Protein AF-A0A9X8ZZE7-F1 (afdb_monomer_lite)

Radius of gyration: 11.62 Å; chains: 1; bounding box: 34×16×25 Å

pLDDT: mean 96.21, std 5.4, range [67.31, 98.81]

Secondary structure (DSSP, 8-state):
----PEEEE-TTS-HHHHHHHHHHHHHGGGG-STTS--EEEE-GGGHHHHHHHHHHHHHT--

InterPro domains:
  IPR015590 Aldehyde dehydrogenase domain [PF00171] (1-61)
  IPR016160 Aldehyde dehydrogenase, cysteine active site [PS00070] (27-38)
  IPR016161 Aldehyde/histidinol dehydrogenase [SSF53720] (1-61)
  IPR016163 Aldehyde dehydrogenase, C-terminal [G3DSA:3.40.309.10] (3-61)
  IPR051020 Aldehyde dehydrogenase-related metabolic enzymes [PTHR42991] (1-61)

Sequence (62 aa):
LGGKDPGIVREDADLQDAANHIVSGAFSYSGQRCTAIKRVLVHENVADELVSLLKAQVAELS

Structure (mmCIF, N/CA/C/O backbone):
data_AF-A0A9X8ZZE7-F1
#
_entry.id   AF-A0A9X8ZZE7-F1
#
loop_
_atom_site.group_PDB
_atom_site.id
_atom_site.type_symbol
_atom_site.label_atom_id
_atom_site.label_alt_id
_atom_site.label_comp_id
_atom_site.label_asym_id
_atom_site.label_entity_id
_atom_site.label_seq_id
_atom_site.pdbx_PDB_ins_code
_atom_site.Cartn_x
_atom_site.Cartn_y
_atom_site.Cartn_z
_atom_site.occupancy
_atom_site.B_iso_or_equiv
_atom_site.auth_seq_id
_atom_site.auth_comp_id
_atom_site.auth_asym_id
_atom_site.auth_atom_id
_atom_site.pdbx_PDB_model_num
ATOM 1 N N . LEU A 1 1 ? 21.770 1.926 -8.574 1.00 67.31 1 LEU A N 1
ATOM 2 C CA . LEU A 1 1 ? 20.592 2.663 -9.091 1.00 67.31 1 LEU A CA 1
ATOM 3 C C . LEU A 1 1 ? 19.412 2.313 -8.184 1.00 67.31 1 LEU A C 1
ATOM 5 O O . LEU A 1 1 ? 19.225 1.130 -7.932 1.00 67.31 1 LEU A O 1
ATOM 9 N N . GLY A 1 2 ? 18.727 3.297 -7.593 1.00 81.81 2 GLY A N 1
ATOM 10 C CA . GLY A 1 2 ? 17.586 3.078 -6.683 1.00 81.81 2 GLY A CA 1
ATOM 11 C C . GLY A 1 2 ? 16.238 3.269 -7.388 1.00 81.81 2 GLY A C 1
ATOM 12 O O . GLY A 1 2 ? 16.168 4.055 -8.332 1.00 81.81 2 GLY A O 1
ATOM 13 N N . GLY A 1 3 ? 15.198 2.555 -6.939 1.00 85.56 3 GLY A N 1
ATOM 14 C CA . GLY A 1 3 ? 13.819 2.648 -7.436 1.00 85.56 3 GLY A CA 1
ATOM 15 C C . GLY A 1 3 ? 12.917 3.522 -6.555 1.00 85.56 3 GLY A C 1
ATOM 16 O O . GLY A 1 3 ? 13.166 3.700 -5.358 1.00 85.56 3 GLY A O 1
ATOM 17 N N . LYS A 1 4 ? 11.862 4.092 -7.153 1.00 90.38 4 LYS A N 1
ATOM 18 C CA . LYS A 1 4 ? 10.762 4.771 -6.441 1.00 90.38 4 LYS A CA 1
ATOM 19 C C . LYS A 1 4 ? 9.438 4.111 -6.806 1.00 90.38 4 LYS A C 1
ATOM 21 O O . LYS A 1 4 ? 8.549 4.751 -7.379 1.00 90.38 4 LYS A O 1
ATOM 26 N N . ASP A 1 5 ? 9.378 2.822 -6.500 1.00 95.81 5 ASP A N 1
ATOM 27 C CA . ASP A 1 5 ? 8.405 1.901 -7.072 1.00 95.81 5 ASP A CA 1
ATOM 28 C C . ASP A 1 5 ? 6.980 2.205 -6.588 1.00 95.81 5 ASP A C 1
ATOM 30 O O . ASP A 1 5 ? 6.766 2.400 -5.380 1.00 95.81 5 ASP A O 1
ATOM 34 N N . PRO A 1 6 ? 6.011 2.312 -7.518 1.00 96.62 6 PRO A N 1
ATOM 35 C CA . PRO A 1 6 ? 4.613 2.528 -7.186 1.00 96.62 6 PRO A CA 1
ATOM 36 C C . PRO A 1 6 ? 3.856 1.204 -6.992 1.00 96.62 6 PRO A C 1
ATOM 38 O O . PRO A 1 6 ? 4.104 0.229 -7.695 1.00 96.62 6 PRO A O 1
ATOM 41 N N . GLY A 1 7 ? 2.867 1.209 -6.101 1.00 97.75 7 GLY A N 1
ATOM 42 C CA . GLY A 1 7 ? 1.721 0.296 -6.136 1.00 97.75 7 GLY A CA 1
ATOM 43 C C . GLY A 1 7 ? 0.491 1.036 -6.666 1.00 97.75 7 GLY A C 1
ATOM 44 O O . GLY A 1 7 ? 0.309 2.208 -6.341 1.00 97.75 7 GLY A O 1
ATOM 45 N N . ILE A 1 8 ? -0.334 0.386 -7.488 1.00 98.31 8 ILE A N 1
ATOM 46 C CA . ILE A 1 8 ? -1.582 0.963 -8.013 1.00 98.31 8 ILE A CA 1
ATOM 47 C C . ILE A 1 8 ? -2.747 0.079 -7.565 1.00 98.31 8 ILE A C 1
ATOM 49 O O . ILE A 1 8 ? -2.744 -1.115 -7.854 1.00 98.31 8 ILE A O 1
ATOM 53 N N . VAL A 1 9 ? -3.730 0.664 -6.882 1.00 98.62 9 VAL A N 1
ATOM 54 C CA . VAL A 1 9 ? -4.934 -0.022 -6.391 1.00 98.62 9 VAL A CA 1
ATOM 55 C C . VAL A 1 9 ? -6.150 0.570 -7.089 1.00 98.62 9 VAL A C 1
ATOM 57 O O . VAL A 1 9 ? -6.397 1.775 -7.015 1.00 98.62 9 VAL A O 1
ATOM 60 N N . ARG A 1 10 ? -6.895 -0.274 -7.804 1.00 98.44 10 ARG A N 1
ATOM 61 C CA . ARG A 1 10 ? -8.132 0.137 -8.471 1.00 98.44 10 ARG A CA 1
ATOM 62 C C . ARG A 1 10 ? -9.337 -0.014 -7.547 1.00 98.44 10 ARG A C 1
ATOM 64 O O . ARG A 1 10 ? -9.245 -0.655 -6.510 1.00 98.44 10 ARG A O 1
ATOM 71 N N . GLU A 1 11 ? -10.460 0.559 -7.963 1.00 98.31 11 GLU A N 1
ATOM 72 C CA . GLU A 1 11 ? -11.734 0.500 -7.239 1.00 98.31 11 GLU A CA 1
ATOM 73 C C . GLU A 1 11 ? -12.238 -0.929 -6.985 1.00 98.31 11 GLU A C 1
ATOM 75 O O . GLU A 1 11 ? -12.826 -1.192 -5.947 1.00 98.31 11 GLU A O 1
ATOM 80 N N . ASP A 1 12 ? -11.985 -1.859 -7.906 1.00 98.12 12 ASP A N 1
ATOM 81 C CA . ASP A 1 12 ? -12.422 -3.258 -7.838 1.00 98.12 12 ASP A CA 1
ATOM 82 C C . ASP A 1 12 ? -11.372 -4.204 -7.234 1.00 98.12 12 ASP A C 1
ATOM 84 O O . ASP A 1 12 ? -11.498 -5.424 -7.339 1.00 98.12 12 ASP A O 1
ATOM 88 N N . ALA A 1 13 ? -10.306 -3.659 -6.646 1.00 98.38 13 ALA A N 1
ATOM 89 C CA . ALA A 1 13 ? -9.276 -4.465 -6.011 1.00 98.38 13 ALA A CA 1
ATOM 90 C C . ALA A 1 13 ? -9.785 -5.096 -4.707 1.00 98.38 13 ALA A C 1
ATOM 92 O O . ALA A 1 13 ? -10.523 -4.476 -3.946 1.00 98.38 13 ALA A O 1
ATOM 93 N N . ASP A 1 14 ? -9.303 -6.301 -4.401 1.00 98.62 14 ASP A N 1
ATOM 94 C CA . ASP A 1 14 ? -9.395 -6.840 -3.045 1.00 98.62 14 ASP A CA 1
ATOM 95 C C . ASP A 1 14 ? -8.487 -6.008 -2.127 1.00 98.62 14 ASP A C 1
ATOM 97 O O . ASP A 1 14 ? -7.257 -6.073 -2.212 1.00 98.62 14 ASP A O 1
ATOM 101 N N . LEU A 1 15 ? -9.092 -5.175 -1.278 1.00 98.62 15 LEU A N 1
ATOM 102 C CA . LEU A 1 15 ? -8.355 -4.222 -0.451 1.00 98.62 15 LEU A CA 1
ATOM 103 C C . LEU A 1 15 ? -7.602 -4.889 0.700 1.00 98.62 15 LEU A C 1
ATOM 105 O O . LEU A 1 15 ? -6.571 -4.365 1.128 1.00 98.62 15 LEU A O 1
ATOM 109 N N . GLN A 1 16 ? -8.073 -6.040 1.183 1.00 98.44 16 GLN A N 1
ATOM 110 C CA . GLN A 1 16 ? -7.388 -6.771 2.243 1.00 98.44 16 GLN A CA 1
ATOM 111 C C . GLN A 1 16 ? -6.108 -7.407 1.699 1.00 98.44 16 GLN A C 1
ATOM 113 O O . GLN A 1 16 ? -5.044 -7.273 2.315 1.00 98.44 16 GLN A O 1
ATOM 118 N N . ASP A 1 17 ? -6.195 -8.045 0.530 1.00 98.56 17 ASP A N 1
ATOM 119 C CA . ASP A 1 17 ? -5.026 -8.589 -0.163 1.00 98.56 17 ASP A CA 1
ATOM 120 C C . ASP A 1 17 ? -4.057 -7.477 -0.593 1.00 98.56 17 ASP A C 1
ATOM 122 O O . ASP A 1 17 ? -2.848 -7.562 -0.349 1.00 98.56 17 ASP A O 1
ATOM 126 N N . ALA A 1 18 ? -4.583 -6.377 -1.144 1.00 98.62 18 ALA A N 1
ATOM 127 C CA . ALA A 1 18 ? -3.777 -5.220 -1.515 1.00 98.62 18 ALA A CA 1
ATOM 128 C C . ALA A 1 18 ? -3.020 -4.649 -0.308 1.00 98.62 18 ALA A C 1
ATOM 130 O O . ALA A 1 18 ? -1.817 -4.400 -0.408 1.00 98.62 18 ALA A O 1
ATOM 131 N N . ALA A 1 19 ? -3.683 -4.478 0.839 1.00 98.62 19 ALA A N 1
ATOM 132 C CA . ALA A 1 19 ? -3.045 -3.989 2.057 1.00 98.62 19 ALA A CA 1
ATOM 133 C C . ALA A 1 19 ? -1.917 -4.926 2.528 1.00 98.62 19 ALA A C 1
ATOM 135 O O . ALA A 1 19 ? -0.810 -4.444 2.780 1.00 98.62 19 ALA A O 1
ATOM 136 N N . ASN A 1 20 ? -2.146 -6.247 2.532 1.00 98.25 20 ASN A N 1
ATOM 137 C CA . ASN A 1 20 ? -1.128 -7.243 2.897 1.00 98.25 20 ASN A CA 1
ATOM 138 C C . ASN A 1 20 ? 0.128 -7.120 2.015 1.00 98.25 20 ASN A C 1
ATOM 140 O O . ASN A 1 20 ? 1.260 -7.043 2.511 1.00 98.25 20 ASN A O 1
ATOM 144 N N . HIS A 1 21 ? -0.065 -7.066 0.695 1.00 98.31 21 HIS A N 1
ATOM 145 C CA . HIS A 1 21 ? 1.029 -6.951 -0.266 1.00 98.31 21 HIS A CA 1
ATOM 146 C C . HIS A 1 21 ? 1.745 -5.600 -0.188 1.00 98.31 21 HIS A C 1
ATOM 148 O O . HIS A 1 21 ? 2.974 -5.552 -0.287 1.00 98.31 21 HIS A O 1
ATOM 154 N N . ILE A 1 22 ? 1.011 -4.507 0.032 1.00 98.62 22 ILE A N 1
ATOM 155 C CA . ILE A 1 22 ? 1.591 -3.173 0.208 1.00 98.62 22 ILE A CA 1
ATOM 156 C C . ILE A 1 22 ? 2.468 -3.132 1.458 1.00 98.62 22 ILE A C 1
ATOM 158 O O . ILE A 1 22 ? 3.615 -2.693 1.369 1.00 98.62 22 ILE A O 1
ATOM 162 N N . VAL A 1 23 ? 1.969 -3.597 2.606 1.00 98.31 23 VAL A N 1
ATOM 163 C CA . VAL A 1 23 ? 2.714 -3.555 3.873 1.00 98.31 23 VAL A CA 1
ATOM 164 C C . VAL A 1 23 ? 3.964 -4.422 3.782 1.00 98.31 23 VAL A C 1
ATOM 166 O O . VAL A 1 23 ? 5.066 -3.945 4.068 1.00 98.31 23 VAL A O 1
ATOM 169 N N . SER A 1 24 ? 3.831 -5.655 3.285 1.00 97.62 24 SER A N 1
ATOM 170 C CA . SER A 1 24 ? 4.983 -6.530 3.059 1.00 97.62 24 SER A CA 1
ATOM 171 C C . SER A 1 24 ? 5.993 -5.899 2.091 1.00 97.62 24 SER A C 1
ATOM 173 O O . SER A 1 24 ? 7.187 -5.824 2.398 1.00 97.62 24 SER A O 1
ATOM 175 N N . GLY A 1 25 ? 5.534 -5.383 0.948 1.00 97.56 25 GLY A N 1
ATOM 176 C CA . GLY A 1 25 ? 6.388 -4.781 -0.076 1.00 97.56 25 GLY A CA 1
ATOM 177 C C . GLY A 1 25 ? 7.057 -3.472 0.352 1.00 97.56 25 GLY A C 1
ATOM 178 O O . GLY A 1 25 ? 8.152 -3.165 -0.124 1.00 97.56 25 GLY A O 1
ATOM 179 N N . ALA A 1 26 ? 6.436 -2.703 1.245 1.00 97.88 26 ALA A N 1
ATOM 180 C CA . ALA A 1 26 ? 6.964 -1.431 1.731 1.00 97.88 26 ALA A CA 1
ATOM 181 C C . ALA A 1 26 ? 7.921 -1.596 2.920 1.00 97.88 26 ALA A C 1
ATOM 183 O O . ALA A 1 26 ? 8.955 -0.926 2.957 1.00 97.88 26 ALA A O 1
ATOM 184 N N . PHE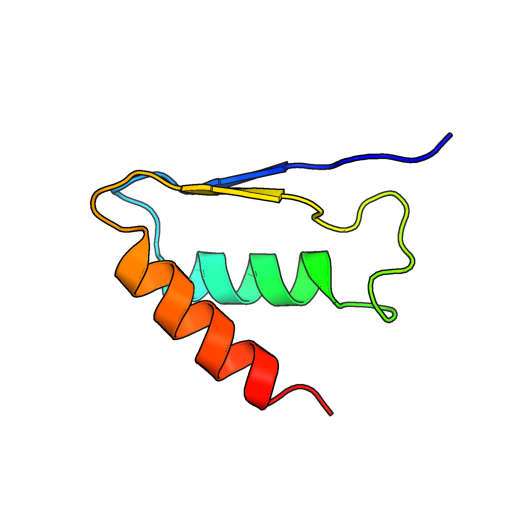 A 1 27 ? 7.600 -2.477 3.875 1.00 97.19 27 PHE A N 1
ATOM 185 C CA . PHE A 1 27 ? 8.273 -2.527 5.180 1.00 97.19 27 PHE A CA 1
ATOM 186 C C . PHE A 1 27 ? 9.195 -3.732 5.385 1.00 97.19 27 PHE A C 1
ATOM 188 O O . PHE A 1 27 ? 10.035 -3.691 6.287 1.00 97.19 27 PHE A O 1
ATOM 195 N N . SER A 1 28 ? 9.137 -4.769 4.538 1.00 95.25 28 SER A N 1
ATOM 196 C CA . SER A 1 28 ? 10.098 -5.883 4.612 1.00 95.25 28 SER A CA 1
ATOM 197 C C . SER A 1 28 ? 11.545 -5.382 4.560 1.00 95.25 28 SER A C 1
ATOM 199 O O . SER A 1 28 ? 11.877 -4.491 3.773 1.00 95.25 28 SER A O 1
ATOM 201 N N . TYR A 1 29 ? 12.422 -5.975 5.379 1.00 95.38 29 TYR A N 1
ATOM 202 C CA . TYR A 1 29 ? 13.814 -5.529 5.562 1.00 95.38 29 TYR A CA 1
ATOM 203 C C . TYR A 1 29 ? 13.914 -4.038 5.928 1.00 95.38 29 TYR A C 1
ATOM 205 O O . TYR A 1 29 ? 14.771 -3.310 5.420 1.00 95.38 29 TYR A O 1
ATOM 213 N N . SER A 1 30 ? 12.983 -3.566 6.762 1.00 94.88 30 SER A N 1
ATOM 214 C CA . SER A 1 30 ? 12.850 -2.160 7.165 1.00 94.88 30 SER A CA 1
ATOM 215 C C . SER A 1 30 ? 12.704 -1.201 5.972 1.00 94.88 30 SER A C 1
ATOM 217 O O . SER A 1 30 ? 13.160 -0.059 6.018 1.00 94.88 30 SER A O 1
ATOM 219 N N . GLY A 1 31 ? 12.141 -1.677 4.857 1.00 94.94 31 GLY A N 1
ATOM 220 C CA . GLY A 1 31 ? 11.996 -0.911 3.616 1.00 94.94 31 GLY A CA 1
ATOM 221 C C . GLY A 1 31 ? 13.313 -0.605 2.889 1.00 94.94 31 GLY A C 1
ATOM 222 O O . GLY A 1 31 ? 13.323 0.169 1.920 1.00 94.94 31 GLY A O 1
ATOM 223 N N . GLN A 1 32 ? 14.423 -1.227 3.307 1.00 95.94 32 GLN A N 1
ATOM 224 C CA . GLN A 1 32 ? 15.769 -1.049 2.747 1.00 95.94 32 GLN A CA 1
ATOM 225 C C . GLN A 1 32 ? 16.007 -1.947 1.530 1.00 95.94 32 GLN A C 1
ATOM 227 O O . GLN A 1 32 ? 17.056 -2.568 1.362 1.00 95.94 32 GLN A O 1
ATOM 232 N N . ARG A 1 33 ? 15.009 -2.015 0.651 1.00 94.12 33 ARG A N 1
ATOM 233 C CA . ARG A 1 33 ? 15.119 -2.666 -0.652 1.00 94.12 33 ARG A CA 1
ATOM 234 C C . ARG A 1 33 ? 14.985 -1.619 -1.742 1.00 94.12 33 ARG A C 1
ATOM 236 O O . ARG A 1 33 ? 14.144 -0.725 -1.655 1.00 94.12 33 ARG A O 1
ATOM 243 N N . CYS A 1 34 ? 15.791 -1.756 -2.792 1.00 95.00 34 CYS A N 1
ATOM 244 C CA . CYS A 1 34 ? 15.666 -0.926 -3.990 1.00 95.00 34 CYS A CA 1
ATOM 245 C C . CYS A 1 34 ? 14.303 -1.091 -4.676 1.00 95.00 34 CYS A C 1
ATOM 247 O O . CYS A 1 34 ? 13.909 -0.170 -5.375 1.00 95.00 34 CYS A O 1
ATOM 249 N N . THR A 1 35 ? 13.636 -2.226 -4.425 1.00 94.75 35 THR A N 1
ATOM 250 C CA . THR A 1 35 ? 12.309 -2.616 -4.918 1.00 94.75 35 THR A CA 1
ATOM 251 C C . THR A 1 35 ? 11.169 -2.326 -3.932 1.00 94.75 35 THR A C 1
ATOM 253 O O . THR A 1 35 ? 10.058 -2.817 -4.122 1.00 94.75 35 THR A O 1
ATOM 256 N N . ALA A 1 36 ? 11.451 -1.692 -2.787 1.00 97.44 36 ALA A N 1
ATOM 257 C CA . ALA A 1 36 ? 10.422 -1.470 -1.776 1.00 97.44 36 ALA A CA 1
ATOM 258 C C . ALA A 1 36 ? 9.397 -0.456 -2.287 1.00 97.44 36 ALA A C 1
ATOM 260 O O . ALA A 1 36 ? 9.782 0.594 -2.809 1.00 97.44 36 ALA A O 1
ATOM 261 N N . ILE A 1 37 ? 8.111 -0.734 -2.072 1.00 97.75 37 ILE A N 1
ATOM 262 C CA . ILE A 1 37 ? 7.029 0.176 -2.465 1.00 97.75 37 ILE A CA 1
ATOM 263 C C . ILE A 1 37 ? 7.232 1.513 -1.749 1.00 97.75 37 ILE A C 1
ATOM 265 O O . ILE A 1 37 ? 7.344 1.571 -0.524 1.00 97.75 37 ILE A O 1
ATOM 269 N N . LYS A 1 38 ? 7.306 2.600 -2.522 1.00 95.94 38 LYS A N 1
ATOM 270 C CA . LYS A 1 38 ? 7.523 3.958 -1.990 1.00 95.94 38 LYS A CA 1
ATOM 271 C C . LYS A 1 38 ? 6.277 4.8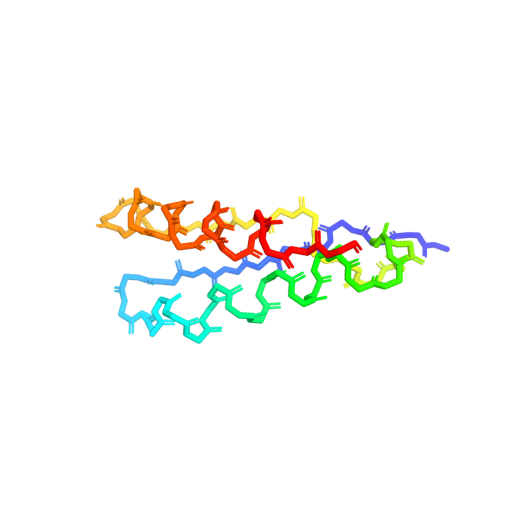25 -2.054 1.00 95.94 38 LYS A C 1
ATOM 273 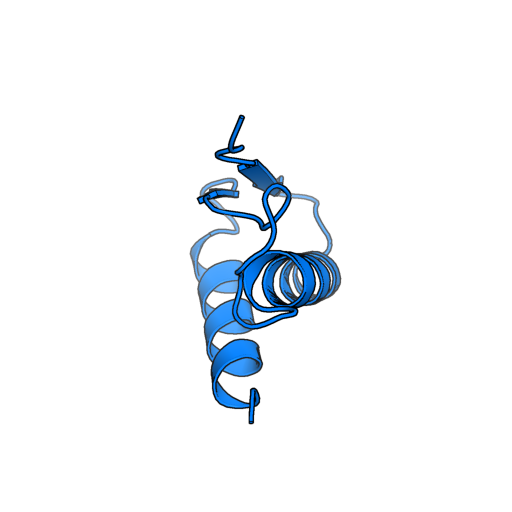O O . LYS A 1 38 ? 6.198 5.823 -1.342 1.00 95.94 38 LYS A O 1
ATOM 278 N N . ARG A 1 39 ? 5.351 4.507 -2.959 1.00 9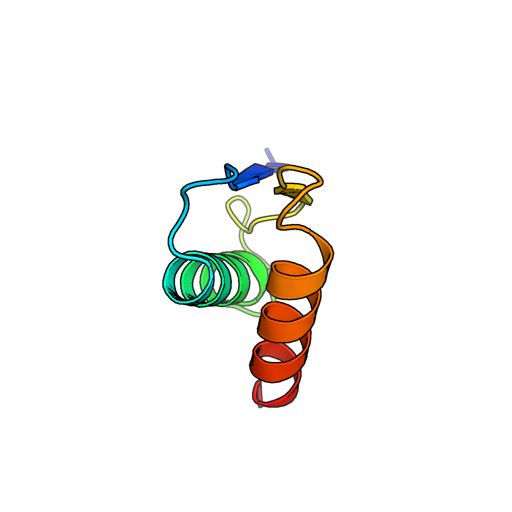6.88 39 ARG A N 1
ATOM 279 C CA . ARG A 1 39 ? 4.103 5.249 -3.169 1.00 96.88 39 ARG A CA 1
ATOM 280 C C . ARG A 1 39 ? 2.994 4.279 -3.536 1.00 96.88 39 ARG A C 1
ATOM 282 O O . ARG A 1 39 ? 3.224 3.384 -4.339 1.00 96.88 39 ARG A O 1
ATOM 289 N N . VAL A 1 40 ? 1.802 4.507 -3.004 1.00 98.31 40 VAL A N 1
ATOM 290 C CA . VAL A 1 40 ? 0.585 3.808 -3.419 1.00 98.31 40 VAL A CA 1
ATOM 291 C C . VAL A 1 40 ? -0.345 4.836 -4.049 1.00 98.31 40 VAL A C 1
ATOM 293 O O . VAL A 1 40 ? -0.621 5.868 -3.442 1.00 98.31 40 VAL A O 1
ATOM 296 N N . LEU A 1 41 ? -0.769 4.579 -5.282 1.00 98.44 41 LEU A N 1
ATOM 297 C CA . LEU A 1 41 ? -1.788 5.344 -5.993 1.00 98.44 41 LEU A CA 1
ATOM 298 C C . LEU A 1 41 ? -3.076 4.529 -5.938 1.00 98.44 41 LEU A C 1
ATOM 300 O O . LEU A 1 41 ? -3.111 3.407 -6.433 1.00 98.44 41 LEU A O 1
ATOM 304 N N . VAL A 1 42 ? -4.110 5.069 -5.312 1.00 98.62 42 VAL A N 1
ATOM 305 C CA . VAL A 1 42 ? -5.366 4.360 -5.061 1.00 98.62 42 VAL A CA 1
ATOM 306 C C . VAL A 1 42 ? -6.526 5.131 -5.676 1.00 98.62 42 VAL A C 1
ATOM 308 O O . VAL A 1 42 ? -6.503 6.363 -5.704 1.00 98.62 42 VAL A O 1
ATOM 311 N N . HIS A 1 43 ? -7.513 4.408 -6.199 1.00 98.75 43 HIS A N 1
ATOM 312 C CA . HIS A 1 43 ? -8.753 5.008 -6.675 1.00 98.75 43 HIS A CA 1
ATOM 313 C C . HIS A 1 43 ? -9.499 5.698 -5.522 1.00 98.75 43 HIS A C 1
ATOM 315 O O . HIS A 1 43 ? -9.596 5.147 -4.427 1.00 98.75 43 HIS A O 1
ATOM 321 N N . GLU A 1 44 ? -10.042 6.892 -5.766 1.00 98.56 44 GLU A N 1
ATOM 322 C CA . GLU A 1 44 ? -10.600 7.755 -4.714 1.00 98.56 44 GLU A CA 1
ATOM 323 C C . GLU A 1 44 ? -11.705 7.077 -3.889 1.00 98.56 44 GLU A C 1
ATOM 325 O O . GLU A 1 44 ? -11.691 7.171 -2.665 1.00 98.56 44 GLU A O 1
ATOM 330 N N . ASN A 1 45 ? -12.576 6.294 -4.535 1.00 98.62 45 ASN A N 1
ATOM 331 C CA . ASN A 1 45 ? -13.698 5.606 -3.881 1.00 98.62 45 ASN A CA 1
ATOM 332 C C . ASN A 1 45 ? -13.286 4.558 -2.833 1.00 98.62 45 ASN A C 1
ATOM 334 O O . ASN A 1 45 ? -14.101 4.201 -1.991 1.00 98.62 45 ASN A O 1
ATOM 338 N N . VAL A 1 46 ? -12.042 4.067 -2.872 1.00 98.62 46 VAL A N 1
ATOM 339 C CA . VAL A 1 46 ? -11.534 3.029 -1.950 1.00 98.62 46 VAL A CA 1
ATOM 340 C C . VAL A 1 46 ? -10.335 3.503 -1.121 1.00 98.62 46 VAL A C 1
ATOM 342 O O . VAL A 1 46 ? -9.717 2.722 -0.395 1.00 98.62 46 VAL A O 1
ATOM 345 N N . ALA A 1 47 ? -9.982 4.789 -1.213 1.00 98.62 47 ALA A N 1
ATOM 346 C CA . ALA A 1 47 ? -8.787 5.335 -0.580 1.00 98.62 47 ALA A CA 1
ATOM 347 C C . ALA A 1 47 ? -8.851 5.276 0.955 1.00 98.62 47 ALA A C 1
ATOM 349 O O . ALA A 1 47 ? -7.911 4.794 1.589 1.00 98.62 47 ALA A O 1
ATOM 350 N N . ASP A 1 48 ? -9.957 5.726 1.553 1.00 98.75 48 ASP A N 1
ATOM 351 C CA . ASP A 1 48 ? -10.108 5.787 3.014 1.00 98.75 48 ASP A CA 1
ATOM 352 C C . ASP A 1 48 ? -10.157 4.394 3.656 1.00 98.75 48 ASP A C 1
ATOM 354 O O . ASP A 1 48 ? -9.577 4.165 4.727 1.00 98.75 48 ASP A O 1
ATOM 358 N N . GLU A 1 49 ? -10.800 3.441 2.979 1.00 98.75 49 GLU A N 1
ATOM 359 C CA . GLU A 1 49 ? -10.853 2.046 3.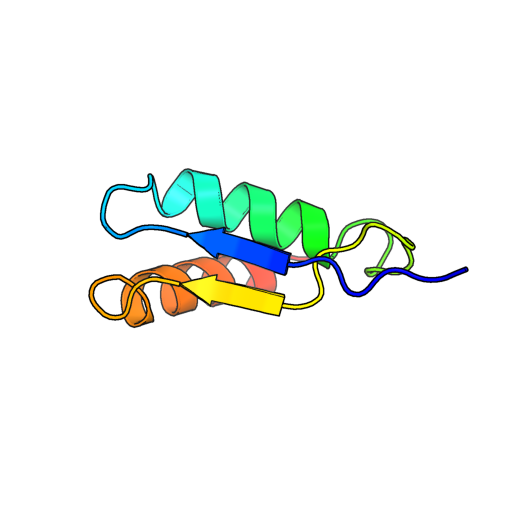411 1.00 98.75 49 GLU A CA 1
ATOM 360 C C . GLU A 1 49 ? -9.459 1.411 3.363 1.00 98.75 49 GLU A C 1
ATOM 362 O O . GLU A 1 49 ? -8.987 0.881 4.374 1.00 98.75 49 GLU A O 1
ATOM 367 N N . LEU A 1 50 ? -8.741 1.562 2.242 1.00 98.81 50 LEU A N 1
ATOM 368 C CA . LEU A 1 50 ? -7.372 1.064 2.118 1.00 98.81 50 LEU A CA 1
ATOM 369 C C . LEU A 1 50 ? -6.449 1.681 3.180 1.00 98.81 50 LEU A C 1
ATOM 371 O O . LEU A 1 50 ? -5.671 0.966 3.810 1.00 98.81 50 LEU A O 1
ATOM 375 N N . VAL A 1 51 ? -6.538 2.993 3.428 1.00 98.75 51 VAL A N 1
ATOM 376 C CA . VAL A 1 51 ? -5.743 3.669 4.470 1.00 98.75 51 VAL A CA 1
ATOM 377 C C . VAL A 1 51 ? -6.028 3.088 5.856 1.00 98.75 51 VAL A C 1
ATOM 379 O O . VAL A 1 51 ? -5.099 2.926 6.651 1.00 98.75 51 VAL A O 1
ATOM 382 N N . SER A 1 52 ? -7.285 2.762 6.154 1.00 98.75 52 SER A N 1
ATOM 383 C CA . SER A 1 52 ? -7.674 2.164 7.435 1.00 98.75 52 SER A CA 1
ATOM 384 C C . SER A 1 52 ? -7.068 0.769 7.613 1.00 98.75 52 SER A C 1
ATOM 386 O O . SER A 1 52 ? -6.476 0.493 8.659 1.00 98.75 52 SER A O 1
ATOM 388 N N . LEU A 1 53 ? -7.118 -0.068 6.571 1.00 98.75 53 LEU A N 1
ATOM 389 C CA . LEU A 1 53 ? -6.499 -1.399 6.567 1.00 98.75 53 LEU A CA 1
ATOM 390 C C . LEU A 1 53 ? -4.974 -1.326 6.718 1.00 98.75 53 LEU A C 1
ATOM 392 O O . LEU A 1 53 ? -4.400 -2.035 7.546 1.00 98.75 53 LEU A O 1
ATOM 396 N N . LEU A 1 54 ? -4.316 -0.430 5.975 1.00 98.62 54 LEU A N 1
ATOM 397 C CA . LEU A 1 54 ? -2.867 -0.227 6.066 1.00 98.62 54 LEU A CA 1
ATOM 398 C C . LEU A 1 54 ? -2.443 0.202 7.475 1.00 98.62 54 LEU A C 1
ATOM 400 O O . LEU A 1 54 ? -1.469 -0.327 8.003 1.00 98.62 54 LEU A O 1
ATOM 404 N N . LYS A 1 55 ? -3.170 1.137 8.103 1.00 98.50 55 LYS A N 1
ATOM 405 C CA . LYS A 1 55 ? -2.882 1.579 9.478 1.00 98.50 55 LYS A CA 1
ATOM 406 C C . LYS A 1 55 ? -2.973 0.430 10.475 1.00 98.50 55 LYS A C 1
ATOM 408 O O . LYS A 1 55 ? -2.072 0.291 11.297 1.00 98.50 55 LYS A O 1
ATOM 413 N N . ALA A 1 56 ? -4.037 -0.368 10.391 1.00 98.38 56 ALA A N 1
ATOM 414 C CA . ALA A 1 56 ? -4.224 -1.516 11.270 1.00 98.38 56 ALA A CA 1
ATOM 415 C C . ALA A 1 56 ? -3.066 -2.513 11.124 1.00 98.38 56 ALA A C 1
ATOM 417 O O . ALA A 1 56 ? -2.458 -2.889 12.115 1.00 98.38 56 ALA A O 1
ATOM 418 N N . GLN A 1 57 ? -2.691 -2.869 9.894 1.00 97.81 57 GLN A N 1
ATOM 419 C CA . GLN A 1 57 ? -1.599 -3.817 9.661 1.00 97.81 57 GLN A CA 1
ATOM 420 C C . GLN A 1 57 ? -0.225 -3.286 10.079 1.00 97.81 57 GLN A C 1
ATOM 422 O O . GLN A 1 57 ? 0.580 -4.032 10.628 1.00 97.81 57 GLN A O 1
ATOM 427 N N . VAL A 1 58 ? 0.060 -2.005 9.828 1.00 97.81 58 VAL A N 1
ATOM 428 C CA . VAL A 1 58 ? 1.336 -1.392 10.226 1.00 97.81 58 VAL A CA 1
ATOM 429 C C . VAL A 1 58 ? 1.479 -1.341 11.748 1.00 97.81 58 VAL A C 1
ATOM 431 O O . VAL A 1 58 ? 2.590 -1.502 12.242 1.00 97.81 58 VAL A O 1
ATOM 434 N N . ALA A 1 59 ? 0.384 -1.150 12.491 1.00 97.44 59 ALA A N 1
ATOM 435 C CA . ALA A 1 59 ? 0.407 -1.146 13.955 1.00 97.44 59 ALA A CA 1
ATOM 436 C C . ALA A 1 59 ? 0.813 -2.502 14.564 1.00 97.44 59 ALA A C 1
ATOM 438 O O . ALA A 1 59 ? 1.344 -2.528 15.671 1.00 97.44 59 ALA A O 1
ATOM 439 N N . GLU A 1 60 ? 0.614 -3.599 13.830 1.00 96.38 60 GLU A N 1
ATOM 440 C CA . GLU A 1 60 ? 0.985 -4.956 14.247 1.00 96.38 60 GLU A CA 1
ATOM 441 C C . GLU A 1 60 ? 2.428 -5.338 13.860 1.00 96.38 60 GLU A C 1
ATOM 443 O O . GLU A 1 60 ? 2.885 -6.437 14.178 1.00 96.38 60 GLU A O 1
ATOM 448 N N . LEU A 1 61 ? 3.165 -4.465 13.159 1.00 93.81 61 LEU A N 1
ATOM 449 C CA . LEU A 1 61 ? 4.572 -4.712 12.842 1.00 93.81 61 LEU A CA 1
ATOM 450 C C . LEU A 1 61 ? 5.437 -4.536 14.099 1.00 93.81 61 LEU A C 1
ATOM 452 O O . LEU A 1 61 ? 5.443 -3.473 14.717 1.00 93.81 61 LEU A O 1
ATOM 456 N N . SER A 1 62 ? 6.183 -5.588 14.440 1.00 76.31 62 SER A N 1
ATOM 457 C CA . SER A 1 62 ? 7.137 -5.643 15.558 1.00 76.31 62 SER A CA 1
ATOM 458 C C . SER A 1 62 ? 8.470 -4.968 15.257 1.00 76.31 62 SER A C 1
ATOM 460 O O . SER A 1 62 ? 9.005 -5.251 14.156 1.00 76.31 62 SER A O 1
#

Foldseek 3Di:
DAAQDEAEEEPPDPLLVVLVCLCCQCQPVHNPDSRRHN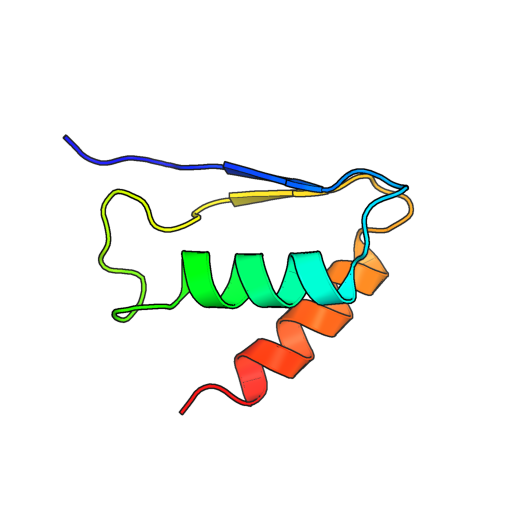YYHYDPVCVVVSVVNNVVVVVPDD

Organism: Bacillus cereus (NCBI:txid1396)